Protein AF-A0A8J3L3Y6-F1 (afdb_monomer_lite)

Structure (mmCIF, N/CA/C/O backbone):
data_AF-A0A8J3L3Y6-F1
#
_entry.id   AF-A0A8J3L3Y6-F1
#
loop_
_atom_site.group_PDB
_atom_site.id
_atom_site.type_symbol
_atom_site.label_atom_id
_atom_site.label_alt_id
_atom_site.label_comp_id
_atom_site.label_asym_id
_atom_site.label_entity_id
_atom_site.label_seq_id
_atom_site.pdbx_PDB_ins_code
_atom_site.Cartn_x
_atom_site.Cartn_y
_atom_site.Cartn_z
_atom_site.occupancy
_atom_site.B_iso_or_equiv
_atom_site.auth_seq_id
_atom_site.auth_comp_id
_atom_site.auth_asym_id
_atom_site.auth_atom_id
_atom_site.pdbx_PDB_model_num
ATOM 1 N N . MET A 1 1 ? 54.267 -0.080 -55.776 1.00 45.06 1 MET A N 1
ATOM 2 C CA . MET A 1 1 ? 55.505 0.415 -55.141 1.00 45.06 1 MET A CA 1
ATOM 3 C C . MET A 1 1 ? 55.129 1.379 -54.024 1.00 45.06 1 MET A C 1
ATOM 5 O O . MET A 1 1 ? 54.850 2.533 -54.313 1.00 45.06 1 MET A O 1
ATOM 9 N N . HIS A 1 2 ? 55.057 0.892 -52.786 1.00 46.97 2 HIS A N 1
ATOM 10 C CA . HIS A 1 2 ? 55.267 1.657 -51.550 1.00 46.97 2 HIS A CA 1
ATOM 11 C C . HIS A 1 2 ? 55.583 0.630 -50.455 1.00 46.97 2 HIS A C 1
ATOM 13 O O . HIS A 1 2 ? 54.850 -0.340 -50.276 1.00 46.97 2 HIS A O 1
ATOM 19 N N . THR A 1 3 ? 56.759 0.777 -49.859 1.00 54.16 3 THR A N 1
ATOM 20 C CA . THR A 1 3 ? 57.377 -0.095 -48.853 1.00 54.16 3 THR A CA 1
ATOM 21 C C . THR A 1 3 ? 56.772 0.141 -47.460 1.00 54.16 3 THR A C 1
ATOM 23 O O . THR A 1 3 ? 56.343 1.260 -47.189 1.00 54.16 3 THR A O 1
ATOM 26 N N . PRO A 1 4 ? 56.752 -0.877 -46.579 1.00 53.53 4 PRO A N 1
ATOM 27 C CA . PRO A 1 4 ? 56.198 -0.786 -45.230 1.00 53.53 4 PRO A CA 1
ATOM 28 C C . PRO A 1 4 ? 57.203 -0.149 -44.262 1.00 53.53 4 PRO A C 1
ATOM 30 O O . PRO A 1 4 ? 58.394 -0.476 -44.294 1.00 53.53 4 PRO A O 1
ATOM 33 N N . ASP A 1 5 ? 56.723 0.736 -43.389 1.00 50.53 5 ASP A N 1
ATOM 34 C CA . ASP A 1 5 ? 57.538 1.296 -42.315 1.00 50.53 5 ASP A CA 1
ATOM 35 C C . ASP A 1 5 ? 57.840 0.247 -41.241 1.00 50.53 5 ASP A C 1
ATOM 37 O O . ASP A 1 5 ? 56.990 -0.530 -40.803 1.00 50.53 5 ASP A O 1
ATOM 41 N N . ARG A 1 6 ? 59.119 0.221 -40.866 1.00 54.06 6 ARG A N 1
ATOM 42 C CA . ARG A 1 6 ? 59.740 -0.700 -39.919 1.00 54.06 6 ARG A CA 1
ATOM 43 C C . ARG A 1 6 ? 59.404 -0.275 -38.491 1.00 54.06 6 ARG A C 1
ATOM 45 O O . ARG A 1 6 ? 59.692 0.852 -38.103 1.00 54.06 6 ARG A O 1
ATOM 52 N N . TYR A 1 7 ? 58.893 -1.206 -37.693 1.00 48.38 7 TYR A N 1
ATOM 53 C CA . TYR A 1 7 ? 58.879 -1.082 -36.236 1.00 48.38 7 TYR A CA 1
ATOM 54 C C . TYR A 1 7 ? 60.283 -1.413 -35.686 1.00 48.38 7 TYR A C 1
ATOM 56 O O . TYR A 1 7 ? 60.853 -2.426 -36.105 1.00 48.38 7 TYR A O 1
ATOM 64 N N . PRO A 1 8 ? 60.874 -0.610 -34.784 1.00 65.44 8 PRO A N 1
ATOM 65 C CA . PRO A 1 8 ? 62.099 -0.991 -34.078 1.00 65.44 8 PRO A CA 1
ATOM 66 C C . PRO A 1 8 ? 61.801 -1.914 -32.870 1.00 65.44 8 PRO A C 1
ATOM 68 O O . PRO A 1 8 ? 60.732 -1.791 -32.271 1.00 65.44 8 PRO A O 1
ATOM 71 N N . PRO A 1 9 ? 62.714 -2.831 -32.487 1.00 58.69 9 PRO A N 1
ATOM 72 C CA . PRO A 1 9 ? 62.524 -3.745 -31.352 1.00 58.69 9 PRO A CA 1
ATOM 73 C C . PRO A 1 9 ? 63.068 -3.202 -30.008 1.00 58.69 9 PRO A C 1
ATOM 75 O O . PRO A 1 9 ? 64.109 -2.556 -30.020 1.00 58.69 9 PRO A O 1
ATOM 78 N N . GLU A 1 10 ? 62.361 -3.543 -28.907 1.00 49.53 10 GLU A N 1
ATOM 79 C CA . GLU A 1 10 ? 62.742 -3.764 -27.473 1.00 49.53 10 GLU A CA 1
ATOM 80 C C . GLU A 1 10 ? 63.723 -2.809 -26.727 1.00 49.53 10 GLU A C 1
ATOM 82 O O . GLU A 1 10 ? 64.626 -2.267 -27.354 1.00 49.53 10 GLU A O 1
ATOM 87 N N . PRO A 1 11 ? 63.628 -2.606 -25.378 1.00 50.00 11 PRO A N 1
ATOM 88 C CA . PRO A 1 11 ? 63.642 -3.688 -24.372 1.00 50.00 11 PRO A CA 1
ATOM 89 C C . PRO A 1 11 ? 62.790 -3.503 -23.088 1.00 50.00 11 PRO A C 1
ATOM 91 O O . PRO A 1 11 ? 62.391 -2.410 -22.688 1.00 50.00 11 PRO A O 1
ATOM 94 N N . LEU A 1 12 ? 62.573 -4.637 -22.413 1.00 55.69 12 LEU A N 1
ATOM 95 C CA . LEU A 1 12 ? 62.054 -4.808 -21.049 1.00 55.69 12 LEU A CA 1
ATOM 96 C C . LEU A 1 12 ? 62.817 -3.982 -19.993 1.00 55.69 12 LEU A C 1
ATOM 98 O O . LEU A 1 12 ? 64.031 -4.122 -19.875 1.00 55.69 12 LEU A O 1
ATOM 102 N N . ALA A 1 13 ? 62.095 -3.246 -19.138 1.00 46.56 13 ALA A N 1
ATOM 103 C CA . ALA A 1 13 ? 62.529 -2.932 -17.770 1.00 46.56 13 ALA A CA 1
ATOM 104 C C . ALA A 1 13 ? 61.347 -2.445 -16.909 1.00 46.56 13 ALA A C 1
ATOM 106 O O . ALA A 1 13 ? 60.985 -1.271 -16.918 1.00 46.56 13 ALA A O 1
ATOM 107 N N . GLN A 1 14 ? 60.763 -3.352 -16.125 1.00 54.81 14 GLN A N 1
ATOM 108 C CA . GLN A 1 14 ? 60.140 -2.975 -14.855 1.00 54.81 14 GLN A CA 1
ATOM 109 C C . GLN A 1 14 ? 61.255 -2.739 -13.833 1.00 54.81 14 GLN A C 1
ATOM 111 O O . GLN A 1 14 ? 62.158 -3.568 -13.709 1.00 54.81 14 GLN A O 1
ATOM 116 N N . PRO A 1 15 ? 61.158 -1.658 -13.056 1.00 49.16 15 PRO A N 1
ATOM 117 C CA . PRO A 1 15 ? 61.371 -1.798 -11.622 1.00 49.16 15 PRO A CA 1
ATOM 118 C C . PRO A 1 15 ? 60.078 -1.483 -10.873 1.00 49.16 15 PRO A C 1
ATOM 120 O O . PRO A 1 15 ? 59.523 -0.389 -10.963 1.00 49.16 15 PRO A O 1
ATOM 123 N N . THR A 1 16 ? 59.610 -2.467 -10.112 1.00 56.88 16 THR A N 1
ATOM 124 C CA . THR A 1 16 ? 58.698 -2.281 -8.986 1.00 56.88 16 THR A CA 1
ATOM 125 C C . THR A 1 16 ? 59.362 -1.347 -7.973 1.00 56.88 16 THR A C 1
ATOM 127 O O . THR A 1 16 ? 60.093 -1.796 -7.097 1.00 56.88 16 THR A O 1
ATOM 130 N N . GLU A 1 17 ? 59.117 -0.045 -8.087 1.00 54.47 17 GLU A N 1
ATOM 131 C CA . GLU A 1 17 ? 59.336 0.895 -6.989 1.00 54.47 17 GLU A CA 1
ATOM 132 C C . GLU A 1 17 ? 58.038 0.968 -6.184 1.00 54.47 17 GLU A C 1
ATOM 134 O O . GLU A 1 17 ? 57.027 1.534 -6.605 1.00 54.47 17 GLU A O 1
ATOM 139 N N . LEU A 1 18 ? 58.066 0.301 -5.030 1.00 56.19 18 LEU A N 1
ATOM 140 C CA . LEU A 1 18 ? 57.063 0.419 -3.986 1.00 56.19 18 LEU A CA 1
ATOM 141 C C . LEU A 1 18 ? 56.928 1.897 -3.608 1.00 56.19 18 LEU A C 1
ATOM 143 O O . LEU A 1 18 ? 57.816 2.450 -2.967 1.00 56.19 18 LEU A O 1
ATOM 147 N N . LEU A 1 19 ? 55.805 2.531 -3.938 1.00 57.97 19 LEU A N 1
ATOM 148 C CA . LEU A 1 19 ? 55.425 3.778 -3.283 1.00 57.97 19 LEU A CA 1
ATOM 149 C C . LEU A 1 19 ? 55.080 3.449 -1.821 1.00 57.97 19 LEU A C 1
ATOM 151 O O . LEU A 1 19 ? 54.093 2.740 -1.591 1.00 57.97 19 LEU A O 1
ATOM 155 N N . PRO A 1 20 ? 55.814 3.948 -0.808 1.00 52.88 20 PRO A N 1
ATOM 156 C CA . PRO A 1 20 ? 55.281 3.934 0.536 1.00 52.88 20 PRO A CA 1
ATOM 157 C C . PRO A 1 20 ? 54.176 4.990 0.562 1.00 52.88 20 PRO A C 1
ATOM 159 O O . PRO A 1 20 ? 54.442 6.190 0.476 1.00 52.88 20 PRO A O 1
ATOM 162 N N . ILE A 1 21 ? 52.917 4.560 0.676 1.00 57.34 21 ILE A N 1
ATOM 163 C CA . ILE A 1 21 ? 51.852 5.458 1.120 1.00 57.34 21 ILE A CA 1
ATOM 164 C C . ILE A 1 21 ? 52.192 5.814 2.568 1.00 57.34 21 ILE A C 1
ATOM 166 O O . ILE A 1 21 ? 51.795 5.125 3.505 1.00 57.34 21 ILE A O 1
ATOM 170 N N . VAL A 1 22 ? 52.974 6.877 2.760 1.00 56.06 22 VAL A N 1
ATOM 171 C CA . VAL A 1 22 ? 53.116 7.520 4.063 1.00 56.06 22 VAL A CA 1
ATOM 172 C C . VAL A 1 22 ? 51.767 8.168 4.345 1.00 56.06 22 VAL A C 1
ATOM 174 O O . VAL A 1 22 ? 51.481 9.287 3.925 1.00 56.06 22 VAL A O 1
ATOM 177 N N . GLN A 1 23 ? 50.893 7.407 5.000 1.00 58.03 23 GLN A N 1
ATOM 178 C CA . GLN A 1 23 ? 49.655 7.921 5.559 1.00 58.03 23 GLN A CA 1
ATOM 179 C C . GLN A 1 23 ? 50.029 9.032 6.543 1.00 58.03 23 GLN A C 1
ATOM 181 O O . GLN A 1 23 ? 50.700 8.786 7.546 1.00 58.03 23 GLN A O 1
ATOM 186 N N . ALA A 1 24 ? 49.623 10.268 6.250 1.00 59.38 24 ALA A N 1
ATOM 187 C CA . ALA A 1 24 ? 49.705 11.335 7.236 1.00 59.38 24 ALA A CA 1
ATOM 188 C C . ALA A 1 24 ? 48.900 10.910 8.482 1.00 59.38 24 ALA A C 1
ATOM 190 O O . ALA A 1 24 ? 47.810 10.347 8.332 1.00 59.38 24 ALA A O 1
ATOM 191 N N . PRO A 1 25 ? 49.417 11.143 9.702 1.00 62.81 25 PRO A N 1
ATOM 192 C CA . PRO A 1 25 ? 48.796 10.644 10.920 1.00 62.81 25 PRO A CA 1
ATOM 193 C C . PRO A 1 25 ? 47.366 11.183 11.072 1.00 62.81 25 PRO A C 1
ATOM 195 O O . PRO A 1 25 ? 47.087 12.316 10.656 1.00 62.81 25 PRO A O 1
ATOM 198 N N . PRO A 1 26 ? 46.451 10.405 11.682 1.00 57.47 26 PRO A N 1
ATOM 199 C CA . PRO A 1 26 ? 45.100 10.867 11.958 1.00 57.47 26 PRO A CA 1
ATOM 200 C C . PRO A 1 26 ? 45.178 12.161 12.769 1.00 57.47 26 PRO A C 1
ATOM 202 O O . PRO A 1 26 ? 45.742 12.193 13.864 1.00 57.47 26 PRO A O 1
ATOM 205 N N . ARG A 1 27 ? 44.629 13.250 12.220 1.00 54.62 27 ARG A N 1
ATOM 206 C CA . ARG A 1 27 ? 44.524 14.506 12.963 1.00 54.62 27 ARG A CA 1
ATOM 207 C C . ARG A 1 27 ? 43.648 14.237 14.190 1.00 54.62 27 ARG A C 1
ATOM 209 O O . ARG A 1 27 ? 42.525 13.754 14.009 1.00 54.62 27 ARG A O 1
ATOM 216 N N . PRO A 1 28 ? 44.107 14.536 15.416 1.00 56.47 28 PRO A N 1
ATOM 217 C CA . PRO A 1 28 ? 43.252 14.418 16.584 1.00 56.47 28 PRO A CA 1
ATOM 218 C C . PRO A 1 2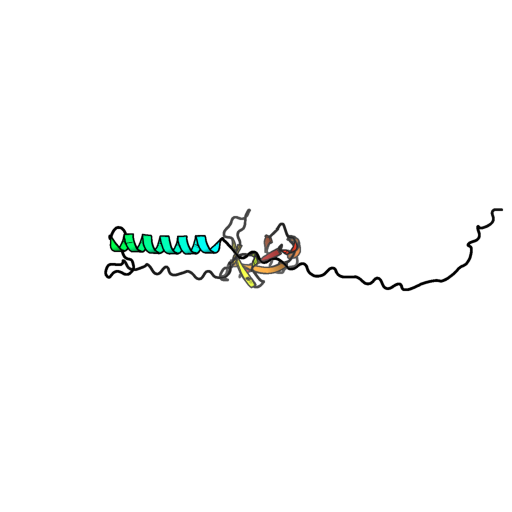8 ? 42.034 15.329 16.385 1.00 56.47 28 PRO A C 1
ATOM 220 O O . PRO A 1 28 ? 42.166 16.543 16.227 1.00 56.47 28 PRO A O 1
ATOM 223 N N . ARG A 1 29 ? 40.832 14.737 16.346 1.00 51.03 29 ARG A N 1
ATOM 224 C CA . ARG A 1 29 ? 39.574 15.489 16.407 1.00 51.03 29 ARG A CA 1
ATOM 225 C C . ARG A 1 29 ? 39.495 16.114 17.795 1.00 51.03 29 ARG A C 1
ATOM 227 O O . ARG A 1 29 ? 39.195 15.433 18.772 1.00 51.03 29 ARG A O 1
ATOM 234 N N . MET A 1 30 ? 39.794 17.406 17.866 1.00 50.41 30 MET A N 1
ATOM 235 C CA . MET A 1 30 ? 39.621 18.233 19.054 1.00 50.41 30 MET A CA 1
ATOM 236 C C . MET A 1 30 ? 38.131 18.212 19.436 1.00 50.41 30 MET A C 1
ATOM 238 O O . MET A 1 30 ? 37.294 18.838 18.787 1.00 50.41 30 MET A O 1
ATOM 242 N N . GLY A 1 31 ? 37.786 17.409 20.441 1.00 54.34 31 GLY A N 1
ATOM 243 C CA . GLY A 1 31 ? 36.436 17.300 20.976 1.00 54.34 31 GLY A CA 1
ATOM 244 C C . GLY A 1 31 ? 36.025 18.595 21.668 1.00 54.34 31 GLY A C 1
ATOM 245 O O . GLY A 1 31 ? 36.453 18.869 22.784 1.00 54.34 31 GLY A O 1
ATOM 246 N N . GLY A 1 32 ? 35.169 19.379 21.017 1.00 52.97 32 GLY A N 1
ATOM 247 C CA . GLY A 1 32 ? 34.520 20.544 21.612 1.00 52.97 32 GLY A CA 1
ATOM 248 C C . GLY A 1 32 ? 33.270 20.141 22.391 1.00 52.97 32 GLY A C 1
ATOM 249 O O . GLY A 1 32 ? 32.158 20.263 21.888 1.00 52.97 32 GLY A O 1
ATOM 250 N N . ARG A 1 33 ? 33.438 19.654 23.624 1.00 55.41 33 ARG A N 1
ATOM 251 C CA . ARG A 1 33 ? 32.370 19.647 24.637 1.00 55.41 33 ARG A CA 1
ATOM 252 C C . ARG A 1 33 ? 32.488 20.930 25.477 1.00 55.41 33 ARG A C 1
ATOM 254 O O . ARG A 1 33 ? 33.379 21.017 26.312 1.00 55.41 33 ARG A O 1
ATOM 261 N N . GLY A 1 34 ? 31.561 21.877 25.285 1.00 48.34 34 GLY A N 1
ATOM 262 C CA . GLY A 1 34 ? 31.289 23.028 26.178 1.00 48.34 34 GLY A CA 1
ATOM 263 C C . GLY A 1 34 ? 31.478 24.406 25.515 1.00 48.34 34 GLY A C 1
ATOM 264 O O . GLY A 1 34 ? 32.465 24.561 24.803 1.00 48.34 34 GLY A O 1
ATOM 265 N N . PRO A 1 35 ? 30.560 25.393 25.701 1.00 51.41 35 PRO A N 1
ATOM 266 C CA . PRO A 1 35 ? 29.826 25.679 26.941 1.00 51.41 35 PRO A CA 1
ATOM 267 C C . PRO A 1 35 ? 28.291 25.814 26.773 1.00 51.41 35 PRO A C 1
ATOM 269 O O . PRO A 1 35 ? 27.690 26.750 27.284 1.00 51.41 35 PRO A O 1
ATOM 272 N N . ALA A 1 36 ? 27.611 24.895 26.082 1.00 54.06 36 ALA A N 1
ATOM 273 C CA . ALA A 1 36 ? 26.138 24.934 26.008 1.00 54.06 36 ALA A CA 1
ATOM 274 C C . ALA A 1 36 ? 25.435 24.302 27.235 1.00 54.06 36 ALA A C 1
ATOM 276 O O . ALA A 1 36 ? 24.279 24.603 27.514 1.00 54.06 36 ALA A O 1
ATOM 277 N N . ILE A 1 37 ? 26.126 23.444 28.001 1.00 54.53 37 ILE A N 1
ATOM 278 C CA . ILE A 1 37 ? 25.506 22.655 29.087 1.00 54.53 37 ILE A CA 1
ATOM 279 C C . ILE A 1 37 ? 25.288 23.481 30.369 1.00 54.53 37 ILE A C 1
ATOM 281 O O . ILE A 1 37 ? 24.288 23.285 31.056 1.00 54.53 37 ILE A O 1
ATOM 285 N N . ILE A 1 38 ? 26.165 24.447 30.676 1.00 59.78 38 ILE A N 1
ATOM 286 C CA . ILE A 1 38 ? 26.044 25.273 31.896 1.00 59.78 38 ILE A CA 1
ATOM 287 C C . ILE A 1 38 ? 24.796 26.164 31.830 1.00 59.78 38 ILE A C 1
ATOM 289 O O . ILE A 1 38 ? 24.074 26.285 32.818 1.00 59.78 38 ILE A O 1
ATOM 293 N N . GLY A 1 39 ? 24.501 26.732 30.655 1.00 61.97 39 GLY A N 1
ATOM 294 C CA . GLY A 1 39 ? 23.308 27.557 30.453 1.00 61.97 39 GLY A CA 1
ATOM 295 C C . GLY A 1 39 ? 22.014 26.773 30.669 1.00 61.97 39 GLY A C 1
ATOM 296 O O . GLY A 1 39 ? 21.113 27.257 31.346 1.00 61.97 39 GLY A O 1
ATOM 297 N N . ILE A 1 40 ? 21.950 25.535 30.170 1.00 74.31 40 ILE A N 1
ATOM 298 C CA . ILE A 1 40 ? 20.771 24.675 30.326 1.00 74.31 40 ILE A CA 1
ATOM 299 C C . ILE A 1 40 ? 20.579 24.294 31.795 1.00 74.31 40 ILE A C 1
ATOM 301 O O . ILE A 1 40 ? 19.474 24.433 32.307 1.00 74.31 40 ILE A O 1
ATOM 305 N N . ALA A 1 41 ? 21.638 23.885 32.500 1.00 76.75 41 ALA A N 1
ATOM 306 C CA . ALA A 1 41 ? 21.535 23.521 33.913 1.00 76.75 41 ALA A CA 1
ATOM 307 C C . ALA A 1 41 ? 21.033 24.697 34.772 1.00 76.75 41 ALA A C 1
ATOM 309 O O . ALA A 1 41 ? 20.101 24.531 35.559 1.00 76.75 41 ALA A O 1
ATOM 310 N N . LEU A 1 42 ? 21.573 25.903 34.566 1.00 80.69 42 LEU A N 1
ATOM 311 C CA . LEU A 1 42 ? 21.127 27.106 35.276 1.00 80.69 42 LEU A CA 1
ATOM 312 C C . LEU A 1 42 ? 19.690 27.497 34.917 1.00 80.69 42 LEU A C 1
ATOM 314 O O . LEU A 1 42 ? 18.921 27.854 35.807 1.00 80.69 42 LEU A O 1
ATOM 318 N N . LEU A 1 43 ? 19.303 27.381 33.645 1.00 83.62 43 LEU A N 1
ATOM 319 C CA . LEU A 1 43 ? 17.942 27.669 33.195 1.00 83.62 43 LEU A CA 1
ATOM 320 C C . LEU A 1 43 ? 16.941 26.667 33.781 1.00 83.62 43 LEU A C 1
ATOM 322 O O . LEU A 1 43 ? 15.899 27.072 34.289 1.00 83.62 43 LEU A O 1
ATOM 326 N N . THR A 1 44 ? 17.284 25.376 33.801 1.00 86.81 44 THR A N 1
ATOM 327 C CA . THR A 1 44 ? 16.450 24.347 34.437 1.00 86.81 44 THR A CA 1
ATOM 328 C C . THR A 1 44 ? 16.332 24.564 35.942 1.00 86.81 44 THR A C 1
ATOM 330 O O . THR A 1 44 ? 15.223 24.544 36.465 1.00 86.81 44 THR A O 1
ATOM 333 N N . ALA A 1 45 ? 17.434 24.856 36.642 1.00 88.19 45 ALA A N 1
ATOM 334 C CA . ALA A 1 45 ? 17.408 25.124 38.077 1.00 88.19 45 ALA A CA 1
ATOM 335 C C . ALA A 1 45 ? 16.587 26.382 38.400 1.00 88.19 45 ALA A C 1
ATOM 337 O O . ALA A 1 45 ? 15.767 26.366 39.315 1.00 88.19 45 ALA A O 1
ATOM 338 N N . SER A 1 46 ? 16.750 27.451 37.616 1.00 88.88 46 SER A N 1
ATOM 339 C CA . SER A 1 46 ? 15.984 28.689 37.770 1.00 88.88 46 SER A CA 1
ATOM 340 C C . SER A 1 46 ? 14.488 28.471 37.537 1.00 88.88 46 SER A C 1
ATOM 342 O O . SER A 1 46 ? 13.685 28.928 38.348 1.00 88.88 46 SER A O 1
ATOM 344 N N . LEU A 1 47 ? 14.108 27.719 36.498 1.00 92.81 47 LEU A N 1
ATOM 345 C CA . LEU A 1 47 ? 12.710 27.387 36.222 1.00 92.81 47 LEU A CA 1
ATOM 346 C C . LEU A 1 47 ? 12.093 26.569 37.364 1.00 92.81 47 LEU A C 1
ATOM 348 O O . LEU A 1 47 ? 10.994 26.881 37.814 1.00 92.81 47 LEU A O 1
ATOM 352 N N . VAL A 1 48 ? 12.811 25.565 37.876 1.00 90.25 48 VAL A N 1
ATOM 353 C CA . VAL A 1 48 ? 12.342 24.731 38.995 1.00 90.25 48 VAL A CA 1
ATOM 354 C C . VAL A 1 48 ? 12.146 25.567 40.263 1.00 90.25 48 VAL A C 1
ATOM 356 O O . VAL A 1 48 ? 11.108 25.454 40.914 1.00 90.25 48 VAL A O 1
ATOM 359 N N . ILE A 1 49 ? 13.099 26.444 40.594 1.00 90.50 49 ILE A N 1
ATOM 360 C CA . ILE A 1 49 ? 12.995 27.341 41.756 1.00 90.50 49 ILE A CA 1
ATOM 361 C C . ILE A 1 49 ? 11.820 28.308 41.587 1.00 90.50 49 ILE A C 1
ATOM 363 O O . ILE A 1 49 ? 11.030 28.478 42.513 1.00 90.50 49 ILE A O 1
ATOM 367 N N . PHE A 1 50 ? 11.672 28.914 40.408 1.00 89.19 50 PHE A N 1
ATOM 368 C CA . PHE A 1 50 ? 10.593 29.855 40.121 1.00 89.19 50 PHE A CA 1
ATOM 369 C C . PHE A 1 50 ? 9.218 29.198 40.273 1.00 89.19 50 PHE A C 1
ATOM 371 O O . PHE A 1 50 ? 8.361 29.722 40.983 1.00 89.19 50 PHE A O 1
ATOM 378 N N . VAL A 1 51 ? 9.030 28.007 39.699 1.00 88.12 51 VAL A N 1
ATOM 379 C CA . VAL A 1 51 ? 7.792 27.230 39.855 1.00 88.12 51 VAL A CA 1
ATOM 380 C C . VAL A 1 51 ? 7.551 26.873 41.325 1.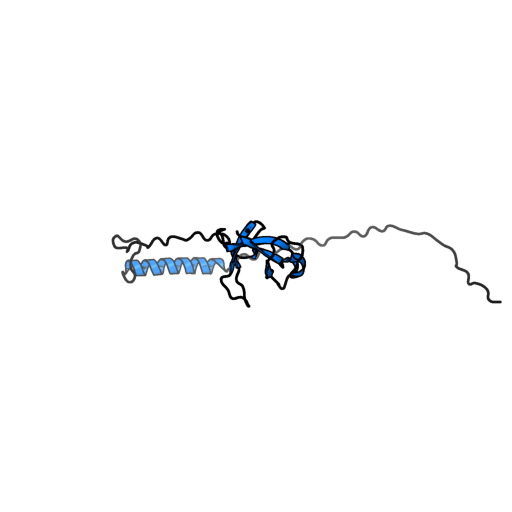00 88.12 51 VAL A C 1
ATOM 382 O O . VAL A 1 51 ? 6.436 27.041 41.815 1.00 88.12 51 VAL A O 1
ATOM 385 N N . GLY A 1 52 ? 8.588 26.460 42.061 1.00 87.06 52 GLY A N 1
ATOM 386 C CA . GLY A 1 52 ? 8.487 26.179 43.496 1.00 87.06 52 GLY A CA 1
ATOM 387 C C . GLY A 1 52 ? 8.016 27.385 44.316 1.00 87.06 52 GLY A C 1
ATOM 388 O O . GLY A 1 52 ? 7.145 27.243 45.174 1.00 87.06 52 GLY A O 1
ATOM 389 N N . VAL A 1 53 ? 8.524 28.585 44.017 1.00 90.06 53 VAL A N 1
ATOM 390 C CA . VAL A 1 53 ? 8.101 29.837 44.668 1.00 90.06 53 VAL A CA 1
ATOM 391 C C . VAL A 1 53 ? 6.650 30.184 44.326 1.00 90.06 53 VAL A C 1
ATOM 393 O O . VAL A 1 53 ? 5.894 30.547 45.224 1.00 90.06 53 VAL A O 1
ATOM 396 N N . LEU A 1 54 ? 6.224 30.024 43.068 1.00 87.88 54 LEU A N 1
ATOM 397 C CA . LEU A 1 54 ? 4.829 30.255 42.672 1.00 87.88 54 LEU A CA 1
ATOM 398 C C . LEU A 1 54 ? 3.855 29.311 43.394 1.00 87.88 54 LEU A C 1
ATOM 400 O O . LEU A 1 54 ? 2.777 29.744 43.808 1.00 87.88 54 LEU A O 1
ATOM 404 N N . VAL A 1 55 ? 4.242 28.045 43.584 1.00 85.06 55 VAL A N 1
ATOM 405 C CA . VAL A 1 55 ? 3.459 27.063 44.351 1.00 85.06 55 VAL A CA 1
ATOM 406 C C . VAL A 1 55 ? 3.432 27.422 45.842 1.00 85.06 55 VAL A C 1
ATOM 408 O O . VAL A 1 55 ? 2.368 27.385 46.463 1.00 85.06 55 VAL A O 1
ATOM 411 N N . ALA A 1 56 ? 4.570 27.823 46.423 1.00 83.06 56 ALA A N 1
ATOM 412 C CA . ALA A 1 56 ? 4.661 28.230 47.828 1.00 83.06 56 ALA A CA 1
ATOM 413 C C . ALA A 1 56 ? 3.828 29.490 48.130 1.00 83.06 56 ALA A C 1
ATOM 415 O O . ALA A 1 56 ? 3.158 29.554 49.159 1.00 83.06 56 ALA A O 1
ATOM 416 N N . LEU A 1 57 ? 3.811 30.454 47.203 1.00 86.06 57 LEU A N 1
ATOM 417 C CA . LEU A 1 57 ? 3.009 31.680 47.279 1.00 86.06 57 LEU A CA 1
ATOM 418 C C . LEU A 1 57 ? 1.538 31.484 46.873 1.00 86.06 57 LEU A C 1
ATOM 420 O O . LEU A 1 57 ? 0.788 32.457 46.861 1.00 86.06 57 LEU A O 1
ATOM 424 N N . LYS A 1 58 ? 1.108 30.255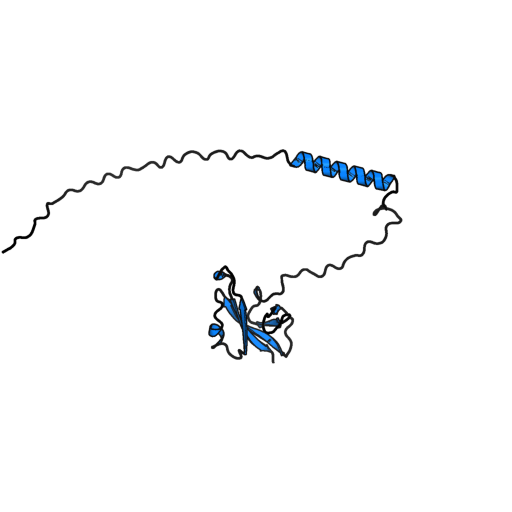 46.545 1.00 82.00 58 LYS A N 1
ATOM 425 C CA . LYS A 1 58 ? -0.267 29.928 46.117 1.00 82.00 58 LYS A CA 1
ATOM 426 C C . LYS A 1 58 ? -0.732 30.693 44.866 1.00 82.00 58 LYS A C 1
ATOM 428 O O . LYS A 1 58 ? -1.928 30.871 44.664 1.00 82.00 58 LYS A O 1
ATOM 433 N N . ILE A 1 59 ? 0.203 31.115 44.014 1.00 82.06 59 ILE A N 1
ATOM 434 C CA . ILE A 1 59 ? -0.093 31.789 42.738 1.00 82.06 59 ILE A CA 1
ATOM 435 C C . ILE A 1 59 ? -0.544 30.762 41.684 1.00 82.06 59 ILE A C 1
ATOM 437 O O . ILE A 1 59 ? -1.361 31.074 40.822 1.00 82.06 59 ILE A O 1
ATOM 441 N N . VAL A 1 60 ? -0.041 29.524 41.770 1.00 78.69 60 VAL A N 1
ATOM 442 C CA . VAL A 1 60 ? -0.393 28.398 40.888 1.00 78.69 60 VAL A CA 1
ATOM 443 C C . VAL A 1 60 ? -0.812 27.197 41.752 1.00 78.69 60 VAL A C 1
ATOM 445 O O . VAL A 1 60 ? -0.233 26.998 42.826 1.00 78.69 60 VAL A O 1
ATOM 448 N N . PRO A 1 61 ? -1.815 26.398 41.334 1.00 74.12 61 PRO A N 1
ATOM 449 C CA . PRO A 1 61 ? -2.228 25.193 42.052 1.00 74.12 61 PRO A CA 1
ATOM 450 C C . PRO A 1 61 ? -1.070 24.206 42.246 1.00 74.12 61 PRO A C 1
ATOM 452 O O . PRO A 1 61 ? -0.243 24.017 41.357 1.00 74.12 61 PRO A O 1
ATOM 455 N N . ASN A 1 62 ? -1.030 23.557 43.413 1.00 74.81 62 ASN A N 1
ATOM 456 C CA . ASN A 1 62 ? -0.074 22.491 43.698 1.00 74.81 62 ASN A CA 1
ATOM 457 C C . ASN A 1 62 ? -0.614 21.159 43.140 1.00 74.81 62 ASN A C 1
ATOM 459 O O . ASN A 1 62 ? -1.546 20.615 43.736 1.00 74.81 62 ASN A O 1
ATOM 463 N N . PRO A 1 63 ? -0.041 20.595 42.061 1.00 65.94 63 PRO A N 1
ATOM 464 C CA . PRO A 1 63 ? -0.525 19.342 41.473 1.00 65.94 63 PRO A CA 1
ATOM 465 C C . PRO A 1 63 ? -0.262 18.112 42.358 1.00 65.94 63 PRO A C 1
ATOM 467 O O . PRO A 1 63 ? -0.772 17.036 42.074 1.00 65.94 63 PRO A O 1
ATOM 470 N N . LEU A 1 64 ? 0.533 18.261 43.424 1.00 72.00 64 LEU A N 1
ATOM 471 C CA . LEU A 1 64 ? 0.832 17.219 44.414 1.00 72.00 64 LEU A CA 1
ATOM 472 C C . LEU A 1 64 ? 0.132 17.479 45.758 1.00 72.00 64 LEU A C 1
ATOM 474 O O . LEU A 1 64 ? 0.442 16.842 46.764 1.00 72.00 64 LEU A O 1
ATOM 478 N N . GLY A 1 65 ? -0.747 18.482 45.807 1.00 68.56 65 GLY A N 1
ATOM 479 C CA . GLY A 1 65 ? -1.491 18.835 47.006 1.00 68.56 65 GLY A CA 1
ATOM 480 C C . GLY A 1 65 ? -2.675 17.894 47.248 1.00 68.56 65 GLY A C 1
ATOM 481 O O . GLY A 1 65 ? -3.140 17.246 46.313 1.00 68.56 65 GLY A O 1
ATOM 482 N N . PRO A 1 66 ? -3.218 17.870 48.476 1.00 70.44 66 PRO A N 1
ATOM 483 C CA . PRO A 1 66 ? -4.437 17.120 48.795 1.00 70.44 66 PRO A CA 1
ATOM 484 C C . PRO A 1 66 ? -5.644 17.497 47.918 1.00 70.44 66 PRO A C 1
ATOM 486 O O . PRO A 1 66 ? -6.545 16.687 47.743 1.00 70.44 66 PRO A O 1
ATOM 489 N N . ASP A 1 67 ? -5.632 18.706 47.347 1.00 69.69 67 ASP A N 1
ATOM 490 C CA . ASP A 1 67 ? -6.703 19.275 46.521 1.00 69.69 67 ASP A CA 1
ATOM 491 C C . ASP A 1 67 ? -6.410 19.208 45.008 1.00 69.69 67 ASP A C 1
ATOM 493 O O . ASP A 1 67 ? -7.023 19.930 44.218 1.00 69.69 67 ASP A O 1
ATOM 497 N N . ALA A 1 68 ? -5.431 18.402 44.580 1.00 70.38 68 ALA A N 1
ATOM 498 C CA . ALA A 1 68 ? -5.103 18.273 43.165 1.00 70.38 68 ALA A CA 1
ATOM 499 C C . ALA A 1 68 ? -6.266 17.609 42.395 1.00 70.38 68 ALA A C 1
ATOM 501 O O . ALA A 1 68 ? -6.719 16.529 42.788 1.00 70.38 68 ALA A O 1
ATOM 502 N N . PRO A 1 69 ? -6.760 18.213 41.294 1.00 73.62 69 PRO A N 1
ATOM 503 C CA . PRO A 1 69 ? -7.773 17.577 40.463 1.00 73.62 69 PRO A CA 1
ATOM 504 C C . PRO A 1 69 ? -7.221 16.268 39.874 1.00 73.62 69 PRO A C 1
ATOM 506 O O . PRO A 1 69 ? -6.031 16.199 39.551 1.00 73.62 69 PRO A O 1
ATOM 509 N N . PRO A 1 70 ? -8.058 15.226 39.721 1.00 68.00 70 PRO A N 1
ATOM 510 C CA . PRO A 1 70 ? -7.617 13.957 39.161 1.00 68.00 70 PRO A CA 1
ATOM 511 C C . PRO A 1 70 ? -7.044 14.187 37.761 1.00 68.00 70 PRO A C 1
ATOM 513 O O . PRO A 1 70 ? -7.696 14.784 36.903 1.00 68.00 70 PRO A O 1
ATOM 516 N N . ILE A 1 71 ? -5.814 13.720 37.535 1.00 70.69 71 ILE A N 1
ATOM 517 C CA . ILE A 1 71 ? -5.190 13.768 36.213 1.00 70.69 71 ILE A CA 1
ATOM 518 C C . ILE A 1 71 ? -5.997 12.823 35.315 1.00 70.69 71 ILE A C 1
ATOM 520 O O . ILE A 1 71 ? -6.080 11.632 35.633 1.00 70.69 71 ILE A O 1
ATOM 524 N N . PRO A 1 72 ? -6.607 13.307 34.219 1.00 65.25 72 PRO A N 1
ATOM 525 C CA . PRO A 1 72 ? -7.261 12.420 33.276 1.00 65.25 72 PRO A CA 1
ATOM 526 C C . PRO A 1 72 ? -6.202 11.472 32.716 1.00 65.25 72 PRO A C 1
ATOM 528 O O . PRO A 1 72 ? -5.230 11.898 32.091 1.00 65.25 72 PRO A O 1
ATOM 531 N N . VAL A 1 73 ? -6.376 10.177 32.968 1.00 62.56 73 VAL A N 1
ATOM 532 C CA . VAL A 1 73 ? -5.597 9.141 32.297 1.00 62.56 73 VAL A CA 1
ATOM 533 C C . VAL A 1 73 ? -6.050 9.172 30.845 1.00 62.56 73 VAL A C 1
ATOM 535 O O . VAL A 1 73 ? -7.100 8.636 30.501 1.00 62.56 73 VAL A O 1
ATOM 538 N N . ALA A 1 74 ? -5.300 9.870 29.996 1.00 61.56 74 ALA A N 1
ATOM 539 C CA . ALA A 1 74 ? -5.461 9.735 28.563 1.00 61.56 74 ALA A CA 1
ATOM 540 C C . ALA A 1 74 ? -5.143 8.276 28.229 1.00 61.56 74 ALA A C 1
ATOM 542 O O . ALA A 1 74 ? -3.996 7.841 28.347 1.00 61.56 74 ALA A O 1
ATOM 543 N N . THR A 1 75 ? -6.165 7.503 27.868 1.00 55.00 75 THR A N 1
ATOM 544 C CA . THR A 1 75 ? -5.977 6.198 27.249 1.00 55.00 75 THR A CA 1
ATOM 545 C C . THR A 1 75 ? -5.188 6.454 25.974 1.00 55.00 75 THR A C 1
ATOM 547 O O . THR A 1 75 ? -5.735 6.944 24.988 1.00 55.00 75 THR A O 1
ATOM 550 N N . ALA A 1 76 ? -3.878 6.218 26.009 1.00 58.38 76 ALA A N 1
ATOM 551 C CA . ALA A 1 76 ? -3.076 6.237 24.805 1.00 58.38 76 ALA A CA 1
ATOM 552 C C . ALA A 1 76 ? -3.619 5.113 23.920 1.00 58.38 76 ALA A C 1
ATOM 554 O O . ALA A 1 76 ? -3.408 3.934 24.210 1.00 58.38 76 ALA A O 1
ATOM 555 N N . THR A 1 77 ? -4.360 5.469 22.868 1.00 56.28 77 THR A N 1
ATOM 556 C CA . THR A 1 77 ? -4.553 4.568 21.734 1.00 56.28 77 THR A CA 1
ATOM 557 C C . THR A 1 77 ? -3.160 4.074 21.363 1.00 56.28 77 THR A C 1
ATOM 559 O O . THR A 1 77 ? -2.265 4.916 21.227 1.00 56.28 77 THR A O 1
ATOM 562 N N . PRO A 1 78 ? -2.917 2.757 21.266 1.00 50.94 78 PRO A N 1
ATOM 563 C CA . PRO A 1 78 ? -1.607 2.286 20.866 1.00 50.94 78 PRO A CA 1
ATOM 564 C C . PRO A 1 78 ? -1.270 2.953 19.532 1.00 50.94 78 PRO A C 1
ATOM 566 O O . PRO A 1 78 ? -1.980 2.754 18.545 1.00 50.94 78 PRO A O 1
ATOM 569 N N . SER A 1 79 ? -0.211 3.769 19.515 1.00 52.09 79 SER A N 1
ATOM 570 C CA . SER A 1 79 ? 0.467 4.167 18.283 1.00 52.09 79 SER A CA 1
ATOM 571 C C . SER A 1 79 ? 1.081 2.900 17.706 1.00 52.09 79 SER A C 1
ATOM 573 O O . SER A 1 79 ? 2.261 2.613 17.896 1.00 52.09 79 SER A O 1
ATOM 575 N N . GLY A 1 80 ? 0.235 2.077 17.090 1.00 57.72 80 GLY A N 1
ATOM 576 C CA . GLY A 1 80 ? 0.674 0.973 16.264 1.00 57.72 80 GLY A CA 1
ATOM 577 C C . GLY A 1 80 ? 1.519 1.509 15.107 1.00 57.72 80 GLY A C 1
ATOM 578 O O . GLY A 1 80 ? 1.462 2.706 14.798 1.00 57.72 80 GLY A O 1
ATOM 579 N N . PRO A 1 81 ? 2.317 0.645 14.465 1.00 57.97 81 PRO A N 1
ATOM 580 C CA . PRO A 1 81 ? 3.039 1.023 13.262 1.00 57.97 81 PRO A CA 1
ATOM 581 C C . PRO A 1 81 ? 2.079 1.642 12.229 1.00 57.97 81 PRO A C 1
ATOM 583 O O . PRO A 1 81 ? 0.890 1.301 12.213 1.00 57.97 81 PRO A O 1
ATOM 586 N N . PRO A 1 82 ? 2.567 2.570 11.389 1.00 64.12 82 PRO A N 1
ATOM 587 C CA . PRO A 1 82 ? 1.718 3.293 10.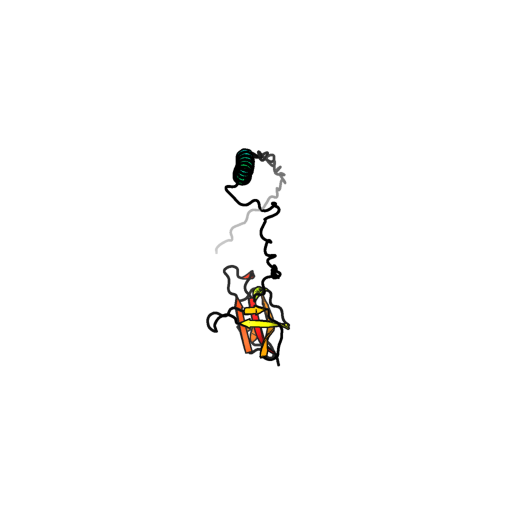455 1.00 64.12 82 PRO A CA 1
ATOM 588 C C . PRO A 1 82 ? 0.935 2.317 9.570 1.00 64.12 82 PRO A C 1
ATOM 590 O O . PRO A 1 82 ? 1.516 1.550 8.810 1.00 64.12 82 PRO A O 1
ATOM 593 N N . ARG A 1 83 ? -0.397 2.353 9.653 1.00 84.69 83 ARG A N 1
ATOM 594 C CA . ARG A 1 83 ? -1.305 1.482 8.890 1.00 84.69 83 ARG A CA 1
ATOM 595 C C . ARG A 1 83 ? -1.500 1.993 7.465 1.00 84.69 83 ARG A C 1
ATOM 597 O O . ARG A 1 83 ? -2.616 2.275 7.066 1.00 84.69 83 ARG A O 1
ATOM 604 N N . THR A 1 84 ? -0.415 2.174 6.722 1.00 91.19 84 THR A N 1
ATOM 605 C CA . THR A 1 84 ? -0.430 2.789 5.379 1.00 91.19 84 THR A CA 1
ATOM 606 C C . THR A 1 84 ? -0.058 1.781 4.294 1.00 91.19 84 THR A C 1
ATOM 608 O O . THR A 1 84 ? 0.613 0.792 4.585 1.00 91.19 84 THR A O 1
ATOM 611 N N . ALA A 1 85 ? -0.435 2.065 3.043 1.00 92.56 85 ALA A N 1
ATOM 612 C CA . ALA A 1 85 ? -0.172 1.237 1.855 1.00 92.56 85 ALA A CA 1
ATOM 613 C C . ALA A 1 85 ? 1.275 0.729 1.732 1.00 92.56 85 ALA A C 1
ATOM 615 O O . ALA A 1 85 ? 1.524 -0.402 1.335 1.00 92.56 85 ALA A O 1
ATOM 616 N N . ARG A 1 86 ? 2.241 1.558 2.137 1.00 93.69 86 ARG A N 1
ATOM 617 C CA . ARG A 1 86 ? 3.680 1.252 2.106 1.00 93.69 86 ARG A CA 1
ATOM 618 C C . ARG A 1 86 ? 4.079 0.032 2.938 1.00 93.69 86 ARG A C 1
ATOM 620 O O . ARG A 1 86 ? 5.118 -0.558 2.657 1.00 93.69 86 ARG A O 1
ATOM 627 N N . PH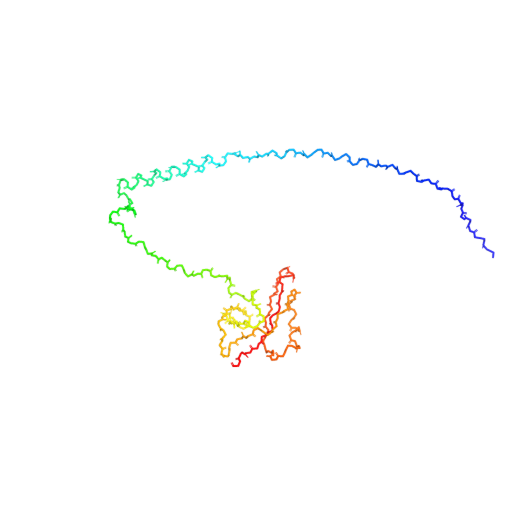E A 1 87 ? 3.255 -0.394 3.894 1.00 93.94 87 PHE A N 1
ATOM 628 C CA . PHE A 1 87 ? 3.476 -1.619 4.669 1.00 93.94 87 PHE A CA 1
ATOM 629 C C . PHE A 1 87 ? 2.606 -2.794 4.222 1.00 93.94 87 PHE A C 1
ATOM 631 O O . PHE A 1 87 ? 2.747 -3.871 4.790 1.00 93.94 87 PHE A O 1
ATOM 638 N N . ALA A 1 88 ? 1.729 -2.604 3.235 1.00 95.62 88 ALA A N 1
ATOM 639 C CA . ALA A 1 88 ? 0.835 -3.655 2.783 1.00 95.62 88 ALA A CA 1
ATOM 640 C C . ALA A 1 88 ? 1.607 -4.781 2.089 1.00 95.62 88 ALA A C 1
ATOM 642 O O . ALA A 1 88 ? 2.534 -4.536 1.304 1.00 95.62 88 ALA A O 1
ATOM 643 N N . GLN A 1 89 ? 1.204 -6.009 2.391 1.00 97.00 89 GLN A N 1
ATOM 644 C CA . GLN A 1 89 ? 1.718 -7.251 1.834 1.00 97.00 89 GLN A CA 1
ATOM 645 C C . GLN A 1 89 ? 0.591 -8.023 1.136 1.00 97.00 89 GLN A C 1
ATOM 647 O O . GLN A 1 89 ? -0.584 -7.774 1.404 1.00 97.00 89 GLN A O 1
ATOM 652 N N . PRO A 1 90 ? 0.917 -8.975 0.244 1.00 97.62 90 PRO A N 1
ATOM 653 C CA . PRO A 1 90 ? -0.087 -9.874 -0.311 1.00 97.62 90 PRO A CA 1
ATOM 654 C C . PRO A 1 90 ? -0.897 -10.578 0.792 1.00 97.62 90 PRO A C 1
ATOM 656 O O . PRO A 1 90 ? -0.321 -11.152 1.715 1.00 97.62 90 PRO A O 1
ATOM 659 N N . GLY A 1 91 ? -2.224 -10.535 0.682 1.00 97.12 91 GLY A N 1
ATOM 660 C CA . GLY A 1 91 ? -3.193 -11.039 1.659 1.00 97.12 91 GLY A CA 1
ATOM 661 C C . GLY A 1 91 ? -3.702 -9.995 2.660 1.00 97.12 91 GLY A C 1
ATOM 662 O O . GLY A 1 91 ? -4.696 -10.254 3.340 1.00 97.12 91 GLY A O 1
ATOM 663 N N . ASP A 1 92 ? -3.073 -8.821 2.748 1.00 97.50 92 ASP A N 1
ATOM 664 C CA . ASP A 1 92 ? -3.589 -7.726 3.568 1.00 97.50 92 ASP A CA 1
ATOM 665 C C . ASP A 1 92 ? -4.797 -7.063 2.908 1.00 97.50 92 ASP A C 1
ATOM 667 O O . ASP A 1 92 ? -4.890 -6.972 1.681 1.00 97.50 92 ASP A O 1
ATOM 671 N N . CYS A 1 93 ? -5.691 -6.520 3.734 1.00 96.44 93 CYS A N 1
ATOM 672 C CA . CYS A 1 93 ? -6.797 -5.708 3.254 1.00 96.44 93 CYS A CA 1
ATOM 673 C C . CYS A 1 93 ? -6.549 -4.227 3.498 1.00 96.44 93 CYS A C 1
ATOM 675 O O . CYS A 1 93 ? -6.030 -3.811 4.538 1.00 96.44 93 CYS A O 1
ATOM 677 N N . VAL A 1 94 ? -6.960 -3.421 2.529 1.00 95.69 94 VAL A N 1
ATOM 678 C CA . VAL A 1 94 ? -6.822 -1.972 2.549 1.00 95.69 94 VAL A CA 1
ATOM 679 C C . VAL A 1 94 ? -8.162 -1.294 2.287 1.00 95.69 94 VAL A C 1
ATOM 681 O O . VAL A 1 94 ? -9.040 -1.827 1.612 1.00 95.69 94 VAL A O 1
ATOM 684 N N . ALA A 1 95 ? -8.323 -0.102 2.847 1.00 93.50 95 ALA A N 1
ATOM 685 C CA . ALA A 1 95 ? -9.449 0.780 2.584 1.00 93.50 95 ALA A CA 1
ATOM 686 C C . ALA A 1 95 ? -8.929 2.101 2.020 1.00 93.50 95 ALA A C 1
ATOM 688 O O . ALA A 1 95 ? -7.945 2.638 2.530 1.00 93.50 95 ALA A O 1
ATOM 689 N N . ASN A 1 96 ? -9.598 2.628 0.994 1.00 92.81 96 ASN A N 1
ATOM 690 C CA . ASN A 1 96 ? -9.339 3.978 0.513 1.00 92.81 96 ASN A CA 1
ATOM 691 C C . ASN A 1 96 ? -10.063 4.990 1.409 1.00 92.81 96 ASN A C 1
ATOM 693 O O . ASN A 1 96 ? -11.290 4.997 1.455 1.00 92.81 96 ASN A O 1
ATOM 697 N N . GLN A 1 97 ? -9.298 5.819 2.114 1.00 92.06 97 GLN A N 1
ATOM 698 C CA . GLN A 1 97 ? -9.795 6.942 2.917 1.00 92.06 97 GLN A CA 1
ATOM 699 C C . GLN A 1 97 ? -9.721 8.281 2.169 1.00 92.06 97 GLN A C 1
ATOM 701 O O . GLN A 1 97 ? -10.210 9.293 2.668 1.00 92.06 97 GLN A O 1
ATOM 706 N N . GLY A 1 98 ? -9.108 8.281 0.985 1.00 90.88 98 GLY A N 1
ATOM 707 C CA . GLY A 1 98 ? -9.008 9.429 0.099 1.00 90.88 98 GLY A CA 1
ATOM 708 C C . GLY A 1 98 ? -10.114 9.436 -0.953 1.00 90.88 98 GLY A C 1
ATOM 709 O O . GLY A 1 98 ? -11.221 8.936 -0.752 1.00 90.88 98 GLY A O 1
ATOM 710 N N . THR A 1 99 ? -9.801 10.012 -2.106 1.00 92.00 99 THR A N 1
ATOM 711 C CA . THR A 1 99 ? -10.695 10.038 -3.271 1.00 92.00 99 THR A CA 1
ATOM 712 C C . THR A 1 99 ? -10.249 9.014 -4.313 1.00 92.00 99 THR A C 1
ATOM 714 O O . THR A 1 99 ? -9.243 8.330 -4.137 1.00 92.00 99 THR A O 1
ATOM 717 N N . GLU A 1 100 ? -10.990 8.870 -5.410 1.00 85.88 100 GLU A N 1
ATOM 718 C CA . GLU A 1 100 ? -10.523 8.049 -6.537 1.00 85.88 100 GLU A CA 1
ATOM 719 C C . GLU A 1 100 ? -9.320 8.687 -7.246 1.00 85.88 100 GLU A C 1
ATOM 721 O O . GLU A 1 100 ? -8.455 7.977 -7.747 1.00 85.88 100 GLU A O 1
ATOM 726 N N . GLN A 1 101 ? -9.261 10.023 -7.285 1.00 89.25 101 GLN A N 1
ATOM 727 C CA . GLN A 1 101 ? -8.185 10.778 -7.935 1.00 89.25 101 GLN A CA 1
ATOM 728 C C . GLN A 1 101 ? -6.943 10.912 -7.048 1.00 89.25 101 GLN A C 1
ATOM 730 O O . GLN A 1 101 ? -5.840 11.055 -7.566 1.00 89.25 101 GLN A O 1
ATOM 735 N N . ASP A 1 102 ? -7.134 10.876 -5.732 1.00 89.69 102 ASP A N 1
ATOM 736 C CA . ASP A 1 102 ? -6.082 10.953 -4.720 1.00 89.69 102 ASP A CA 1
ATOM 737 C C . ASP A 1 102 ? -6.352 9.899 -3.633 1.00 89.69 102 ASP A C 1
ATOM 739 O O . ASP A 1 102 ? -6.964 10.206 -2.600 1.00 89.69 102 ASP A O 1
ATOM 743 N N . PRO A 1 103 ? -6.033 8.622 -3.913 1.00 92.19 103 PRO A N 1
ATOM 744 C CA . PRO A 1 103 ? -6.326 7.528 -3.005 1.00 92.19 103 PRO A CA 1
ATOM 745 C C . PRO A 1 103 ? -5.374 7.513 -1.806 1.00 92.19 103 PRO A C 1
ATOM 747 O O . PRO A 1 103 ? -4.151 7.515 -1.947 1.00 92.19 103 PRO A O 1
ATOM 750 N N . GLU A 1 104 ? -5.942 7.378 -0.610 1.00 92.81 104 GLU A N 1
ATOM 751 C CA . GLU A 1 104 ? -5.203 7.190 0.639 1.00 92.81 104 GLU A CA 1
ATOM 752 C C . GLU A 1 104 ? -5.503 5.796 1.192 1.00 92.81 104 GLU A C 1
ATOM 754 O O . GLU A 1 104 ? -6.494 5.582 1.892 1.00 92.81 104 GLU A O 1
ATOM 759 N N . LEU A 1 105 ? -4.662 4.817 0.851 1.00 94.06 105 LEU A N 1
ATOM 760 C CA . LEU A 1 105 ? -4.872 3.442 1.294 1.00 94.06 105 LEU A CA 1
ATOM 761 C C . LEU A 1 105 ? -4.318 3.204 2.700 1.00 94.06 105 LEU A C 1
ATOM 763 O O . LEU A 1 105 ? -3.120 3.374 2.968 1.00 94.06 105 LEU A O 1
ATOM 767 N N . VAL A 1 106 ? -5.198 2.720 3.574 1.00 94.12 106 VAL A N 1
ATOM 768 C CA . VAL A 1 106 ? -4.865 2.307 4.936 1.00 94.12 106 VAL A CA 1
ATOM 769 C C . VAL A 1 106 ? -5.138 0.827 5.151 1.00 94.12 106 VAL A C 1
ATOM 771 O O . VAL A 1 106 ? -6.144 0.301 4.684 1.00 94.12 106 VAL A O 1
ATOM 774 N N . LEU A 1 107 ? -4.253 0.161 5.891 1.00 94.94 107 LEU A N 1
ATOM 775 C CA . LEU A 1 107 ? -4.439 -1.227 6.315 1.00 94.94 107 LEU A CA 1
ATOM 776 C C . LEU A 1 107 ? -5.665 -1.332 7.229 1.00 94.94 107 LEU A C 1
ATOM 778 O O . LEU A 1 107 ? -5.780 -0.601 8.219 1.00 94.94 107 LEU A O 1
ATOM 782 N N . THR A 1 108 ? -6.556 -2.264 6.911 1.00 93.62 108 THR A N 1
ATOM 783 C CA . THR A 1 108 ? -7.819 -2.497 7.614 1.00 93.62 108 THR A CA 1
ATOM 784 C C . THR A 1 108 ? -8.044 -3.989 7.854 1.00 93.62 108 THR A C 1
ATOM 786 O O . THR A 1 108 ? -7.317 -4.840 7.347 1.00 93.62 108 THR A O 1
ATOM 789 N N . GLU A 1 109 ? -9.056 -4.322 8.648 1.00 92.81 109 GLU A N 1
ATOM 790 C CA . GLU A 1 109 ? -9.487 -5.707 8.810 1.00 92.81 109 GLU A CA 1
ATOM 791 C C . GLU A 1 109 ? -10.098 -6.241 7.509 1.00 92.81 109 GLU A C 1
ATOM 793 O O . GLU A 1 109 ? -10.882 -5.561 6.843 1.00 92.81 109 GLU A O 1
ATOM 798 N N . CYS A 1 110 ? -9.754 -7.478 7.155 1.00 94.31 110 CYS A N 1
ATOM 799 C CA . CYS A 1 110 ? -10.334 -8.146 6.000 1.00 94.31 110 CYS A CA 1
ATOM 800 C C . CYS A 1 110 ? -11.789 -8.545 6.259 1.00 94.31 110 CYS A C 1
ATOM 802 O O . CYS A 1 110 ? -12.071 -9.397 7.101 1.00 94.31 110 CYS A O 1
ATOM 804 N N . ALA A 1 111 ? -12.699 -7.984 5.467 1.00 92.62 111 ALA A N 1
ATOM 805 C CA . ALA A 1 111 ? -14.117 -8.323 5.433 1.00 92.62 111 ALA A CA 1
ATOM 806 C C . ALA A 1 111 ? -14.572 -8.524 3.973 1.00 92.62 111 ALA A C 1
ATOM 808 O O . ALA A 1 111 ? -13.877 -8.061 3.064 1.00 92.62 111 ALA A O 1
ATOM 809 N N . PRO A 1 112 ? -15.708 -9.200 3.721 1.00 93.69 112 PRO A N 1
ATOM 810 C CA . PRO A 1 112 ? -16.271 -9.294 2.374 1.00 93.69 112 PRO A CA 1
ATOM 811 C C . PRO A 1 112 ? -16.450 -7.903 1.750 1.00 93.69 112 PRO A C 1
ATOM 813 O O . PRO A 1 112 ? -16.953 -6.988 2.406 1.00 93.69 112 PRO A O 1
ATOM 816 N N . GLY A 1 113 ? -16.012 -7.737 0.503 1.00 86.94 113 GLY A N 1
ATOM 817 C CA . GLY A 1 113 ? -16.011 -6.459 -0.216 1.00 86.94 113 GLY A CA 1
ATOM 818 C C . GLY A 1 113 ? -14.839 -5.520 0.102 1.00 86.94 113 GLY A C 1
ATOM 819 O O . GLY A 1 113 ? -14.741 -4.461 -0.514 1.00 86.94 113 GLY A O 1
ATOM 820 N N . ALA A 1 114 ? -13.935 -5.870 1.026 1.00 91.75 114 ALA A N 1
ATOM 821 C CA . ALA A 1 114 ? -12.696 -5.115 1.223 1.00 91.75 114 ALA A CA 1
ATOM 822 C C . ALA A 1 114 ? -11.735 -5.315 0.039 1.00 91.75 114 ALA A C 1
ATOM 824 O O . ALA A 1 114 ? -11.752 -6.364 -0.608 1.00 91.75 114 ALA A O 1
ATOM 825 N N . LEU A 1 115 ? -10.867 -4.334 -0.219 1.00 96.06 115 LEU A N 1
ATOM 826 C CA . LEU A 1 115 ? -9.802 -4.483 -1.208 1.00 96.06 115 LEU A CA 1
ATOM 827 C C . LEU A 1 115 ? -8.673 -5.312 -0.599 1.00 96.06 115 LEU A C 1
ATOM 829 O O . LEU A 1 115 ? -8.055 -4.893 0.376 1.00 96.06 115 LEU A O 1
ATOM 833 N N . GLU A 1 116 ? -8.413 -6.481 -1.166 1.00 97.44 116 GLU A N 1
ATOM 834 C CA . GLU A 1 116 ? -7.319 -7.366 -0.776 1.00 97.44 116 GLU A CA 1
ATOM 835 C C . GLU A 1 116 ? -6.136 -7.173 -1.721 1.00 97.44 116 GLU A C 1
ATOM 837 O O . GLU A 1 116 ? -6.301 -7.149 -2.943 1.00 97.44 116 GLU A O 1
ATOM 842 N N . VAL A 1 117 ? -4.935 -7.048 -1.161 1.00 98.00 117 VAL A N 1
ATOM 843 C CA . VAL A 1 117 ? -3.688 -6.997 -1.923 1.00 98.00 117 VAL A CA 1
ATOM 844 C C . VAL A 1 117 ? -3.369 -8.400 -2.424 1.00 98.00 117 VAL A C 1
ATOM 846 O O . VAL A 1 117 ? -3.069 -9.300 -1.650 1.00 98.00 117 VAL A O 1
ATOM 849 N N . LEU A 1 118 ? -3.409 -8.593 -3.735 1.00 98.19 118 LEU A N 1
ATOM 850 C CA . LEU A 1 118 ? -3.132 -9.871 -4.390 1.00 98.19 118 LEU A CA 1
ATOM 851 C C . LEU A 1 118 ? -1.644 -10.021 -4.710 1.00 98.19 118 LEU A C 1
ATOM 853 O O . LEU A 1 118 ? -1.077 -11.106 -4.592 1.00 98.19 118 LEU A O 1
ATOM 857 N N . ALA A 1 119 ? -1.006 -8.921 -5.108 1.00 98.25 119 ALA A N 1
ATOM 858 C CA . ALA A 1 119 ? 0.417 -8.868 -5.401 1.00 98.25 119 ALA A CA 1
ATOM 859 C C . ALA A 1 119 ? 0.984 -7.482 -5.088 1.00 98.25 119 ALA A C 1
ATOM 861 O O . ALA A 1 119 ? 0.276 -6.474 -5.145 1.00 98.25 119 ALA A O 1
ATOM 862 N N . ARG A 1 120 ? 2.282 -7.451 -4.789 1.00 98.06 120 ARG A N 1
ATOM 863 C CA . ARG A 1 120 ? 3.065 -6.233 -4.613 1.00 98.06 120 ARG A CA 1
ATOM 864 C C . ARG A 1 120 ? 4.344 -6.336 -5.433 1.00 98.06 120 ARG A C 1
ATOM 866 O O . ARG A 1 120 ? 5.036 -7.349 -5.355 1.00 98.06 120 ARG A O 1
ATOM 873 N N . PHE A 1 121 ? 4.653 -5.277 -6.165 1.00 97.88 121 PHE A N 1
ATOM 874 C CA . PHE A 1 121 ? 5.898 -5.118 -6.907 1.00 97.88 121 PHE A CA 1
ATOM 875 C C . PHE A 1 121 ? 6.633 -3.902 -6.357 1.00 97.88 121 PHE A C 1
ATOM 877 O O . PHE A 1 121 ? 6.078 -2.809 -6.361 1.00 97.88 121 PHE A O 1
ATOM 884 N N . ASP A 1 122 ? 7.846 -4.096 -5.849 1.00 97.38 122 ASP A N 1
ATOM 885 C CA . ASP A 1 122 ? 8.684 -3.017 -5.319 1.00 97.38 122 ASP A CA 1
ATOM 886 C C . ASP A 1 122 ? 9.605 -2.439 -6.405 1.00 97.38 122 ASP A C 1
ATOM 888 O O . ASP A 1 122 ? 9.893 -3.100 -7.405 1.00 97.38 122 ASP A O 1
ATOM 892 N N . ALA A 1 123 ? 10.098 -1.221 -6.170 1.00 96.12 123 ALA A N 1
ATOM 893 C CA . ALA A 1 123 ? 10.975 -0.455 -7.055 1.00 96.12 123 ALA A CA 1
ATOM 894 C C . ALA A 1 123 ? 10.392 -0.231 -8.464 1.00 96.12 123 ALA A C 1
ATOM 896 O O . ALA A 1 123 ? 11.104 -0.286 -9.468 1.00 96.12 123 ALA A O 1
ATOM 897 N N . THR A 1 124 ? 9.076 -0.032 -8.541 1.00 96.94 124 THR A N 1
ATOM 898 C CA . THR A 1 124 ? 8.367 0.305 -9.777 1.00 96.94 124 THR A CA 1
ATOM 899 C C . THR A 1 124 ? 7.065 1.036 -9.469 1.00 96.94 124 THR A C 1
ATOM 901 O O . THR A 1 124 ? 6.411 0.742 -8.468 1.00 96.94 124 THR A O 1
ATOM 904 N N . SER A 1 125 ? 6.668 1.946 -10.356 1.00 96.44 125 SER A N 1
ATOM 905 C CA . SER A 1 125 ? 5.338 2.564 -10.417 1.00 96.44 125 SER A CA 1
ATOM 906 C C . SER A 1 125 ? 4.526 2.084 -11.636 1.00 96.44 125 SER A C 1
ATOM 908 O O . SER A 1 125 ? 3.412 2.553 -11.877 1.00 96.44 125 SER A O 1
ATOM 910 N N . ASP A 1 126 ? 5.048 1.111 -12.399 1.00 96.56 126 ASP A N 1
ATOM 911 C CA . ASP A 1 126 ? 4.393 0.554 -13.588 1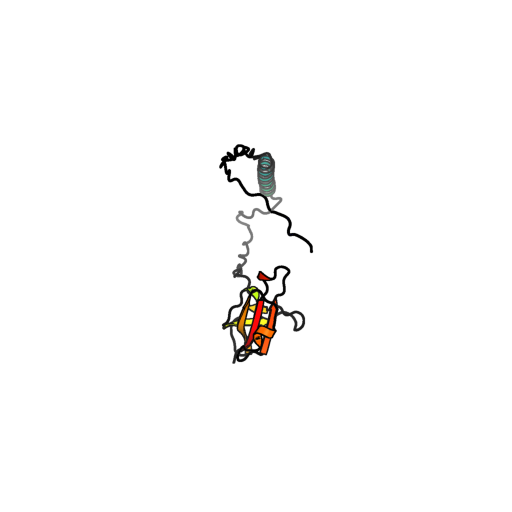.00 96.56 126 ASP A CA 1
ATOM 912 C C . ASP A 1 126 ? 3.230 -0.383 -13.228 1.00 96.56 126 ASP A C 1
ATOM 914 O O . ASP A 1 126 ? 3.398 -1.564 -12.908 1.00 96.56 126 ASP A O 1
ATOM 918 N N . THR A 1 127 ? 2.013 0.143 -13.341 1.00 96.56 127 THR A N 1
ATOM 919 C CA . THR A 1 127 ? 0.762 -0.596 -13.103 1.00 96.56 127 THR A CA 1
ATOM 920 C C . THR A 1 127 ? 0.517 -1.726 -14.110 1.00 96.56 127 THR A C 1
ATOM 922 O O . THR A 1 127 ? -0.288 -2.623 -13.839 1.00 96.56 127 THR A O 1
ATOM 925 N N . GLY A 1 128 ? 1.243 -1.748 -15.237 1.00 97.12 128 GLY A N 1
ATOM 926 C CA . GLY A 1 128 ? 1.237 -2.847 -16.202 1.00 97.12 128 GLY A CA 1
ATOM 927 C C . GLY A 1 128 ? 1.678 -4.182 -15.598 1.00 97.12 128 GLY A C 1
ATOM 928 O O . GLY A 1 128 ? 1.219 -5.233 -16.047 1.00 97.12 128 GLY A O 1
ATOM 929 N N . ALA A 1 129 ? 2.462 -4.154 -14.513 1.00 95.38 129 ALA A N 1
ATOM 930 C CA . ALA A 1 129 ? 2.863 -5.344 -13.760 1.00 95.38 129 ALA A CA 1
ATOM 931 C C . ALA A 1 129 ? 1.670 -6.161 -13.218 1.00 95.38 129 ALA A C 1
ATOM 933 O O . ALA A 1 129 ? 1.796 -7.360 -12.973 1.00 95.38 129 ALA A O 1
ATOM 934 N N . CYS A 1 130 ? 0.494 -5.543 -13.062 1.00 97.94 130 CYS A N 1
ATOM 935 C CA . CYS A 1 130 ? -0.705 -6.221 -12.576 1.00 97.94 130 CYS A CA 1
ATOM 936 C C . CYS A 1 130 ? -1.453 -7.041 -13.639 1.00 97.94 130 CYS A C 1
ATOM 938 O O . CYS A 1 130 ? -2.382 -7.763 -13.283 1.00 97.94 130 CYS A O 1
ATOM 940 N N . ALA A 1 131 ? -1.093 -6.947 -14.926 1.00 96.44 131 ALA A N 1
ATOM 941 C CA . ALA A 1 131 ? -1.863 -7.557 -16.016 1.00 96.44 131 ALA A CA 1
ATOM 942 C C . ALA A 1 131 ? -2.024 -9.085 -15.886 1.00 96.44 131 ALA A C 1
ATOM 944 O O . ALA A 1 131 ? -3.081 -9.618 -16.219 1.00 96.44 131 ALA A O 1
ATOM 945 N N . ASP A 1 132 ? -1.006 -9.768 -15.357 1.00 94.88 132 ASP A N 1
ATOM 946 C CA . ASP A 1 132 ? -0.996 -11.227 -15.182 1.00 94.88 132 ASP A CA 1
ATOM 947 C C . ASP A 1 132 ? -1.473 -11.676 -13.787 1.00 94.88 132 ASP A C 1
ATOM 949 O O . ASP A 1 132 ? -1.497 -12.872 -13.478 1.00 94.88 132 ASP A O 1
ATOM 953 N N . VAL A 1 133 ? -1.856 -10.737 -12.915 1.00 97.06 133 VAL A N 1
ATOM 954 C CA . VAL A 1 133 ? -2.327 -11.051 -11.563 1.00 97.06 133 VAL A CA 1
ATOM 955 C C . VAL A 1 133 ? -3.773 -11.530 -11.636 1.00 97.06 133 VAL A C 1
ATOM 957 O O . VAL A 1 133 ? -4.678 -10.823 -12.074 1.00 97.06 133 VAL A O 1
ATOM 960 N N . LYS A 1 134 ? -4.010 -12.764 -11.193 1.00 96.31 134 LYS A N 1
ATOM 961 C CA . LYS A 1 134 ? -5.348 -13.361 -11.180 1.00 96.31 134 LYS A CA 1
ATOM 962 C C . LYS A 1 134 ? -6.288 -12.562 -10.271 1.00 96.31 134 LYS A C 1
ATOM 964 O O . LYS A 1 134 ? -5.884 -12.173 -9.185 1.00 96.31 134 LYS A O 1
ATOM 969 N N . ASP A 1 135 ? -7.539 -12.377 -10.697 1.00 93.94 135 ASP A N 1
ATOM 970 C CA . ASP A 1 135 ? -8.611 -11.703 -9.939 1.00 93.94 135 ASP A CA 1
ATOM 971 C C . ASP A 1 135 ? -8.337 -10.208 -9.634 1.00 93.94 135 ASP A C 1
ATOM 973 O O . ASP A 1 135 ? -9.074 -9.563 -8.885 1.00 93.94 135 ASP A O 1
ATOM 977 N N . TYR A 1 136 ? -7.313 -9.629 -10.273 1.00 95.56 136 TYR A N 1
ATOM 978 C CA . TYR A 1 136 ? -6.973 -8.212 -10.202 1.00 95.56 136 TYR A CA 1
ATOM 979 C C . TYR A 1 136 ? -8.042 -7.329 -10.851 1.00 95.56 136 TYR A C 1
ATOM 981 O O . TYR A 1 136 ? -8.482 -7.571 -11.978 1.00 95.56 136 TYR A O 1
ATOM 989 N N . ARG A 1 137 ? -8.437 -6.271 -10.136 1.00 95.69 137 ARG A N 1
ATOM 990 C CA . ARG A 1 137 ? -9.388 -5.257 -10.623 1.00 95.69 137 ARG A CA 1
ATOM 991 C C . ARG A 1 137 ? -8.992 -3.820 -10.294 1.00 95.69 137 ARG A C 1
ATOM 993 O O . ARG A 1 137 ? -9.445 -2.912 -10.983 1.00 95.69 137 ARG A O 1
ATOM 1000 N N . TYR A 1 138 ? -8.153 -3.614 -9.281 1.00 95.81 138 TYR A N 1
ATOM 1001 C CA . TYR A 1 138 ? -7.746 -2.292 -8.806 1.00 95.81 138 TYR A CA 1
ATOM 1002 C C . TYR A 1 138 ? -6.242 -2.254 -8.591 1.00 95.81 138 TYR A C 1
ATOM 1004 O O . TYR A 1 138 ? -5.693 -3.194 -8.025 1.00 95.81 138 TYR A O 1
ATOM 1012 N N . HIS A 1 139 ? -5.579 -1.164 -8.972 1.00 96.75 139 HIS A N 1
ATOM 1013 C CA . HIS A 1 139 ? -4.185 -0.924 -8.608 1.00 96.75 139 HIS A CA 1
ATOM 1014 C C . HIS A 1 139 ? -4.039 0.330 -7.761 1.00 96.75 139 HIS A C 1
ATOM 1016 O O . HIS A 1 139 ? -4.858 1.244 -7.807 1.00 96.75 139 HIS A O 1
ATOM 1022 N N . TYR A 1 140 ? -2.938 0.369 -7.031 1.00 96.25 140 TYR A N 1
ATOM 1023 C CA . TYR A 1 140 ? -2.404 1.566 -6.411 1.00 96.25 140 TYR A CA 1
ATOM 1024 C C . TYR A 1 140 ? -0.904 1.578 -6.652 1.00 96.25 140 TYR A C 1
ATOM 1026 O O . TYR A 1 140 ? -0.266 0.535 -6.528 1.00 96.25 140 TYR A O 1
ATOM 1034 N N . PHE A 1 141 ? -0.341 2.732 -6.983 1.00 96.00 141 PHE A N 1
ATOM 1035 C CA . PHE A 1 141 ? 1.100 2.894 -7.089 1.00 96.00 141 PHE A CA 1
ATOM 1036 C C . PHE A 1 141 ? 1.554 4.053 -6.210 1.00 96.00 141 PHE A C 1
ATOM 1038 O O . PHE A 1 141 ? 0.824 5.024 -6.009 1.00 96.00 141 PHE A O 1
ATOM 1045 N N . PHE A 1 142 ? 2.759 3.930 -5.676 1.00 94.75 142 PHE A N 1
ATOM 1046 C CA . PHE A 1 142 ? 3.460 5.013 -5.011 1.00 94.75 142 PHE A CA 1
ATOM 1047 C C . PHE A 1 142 ? 4.657 5.384 -5.877 1.00 94.75 142 PHE A C 1
ATOM 1049 O O . PHE A 1 142 ? 5.498 4.530 -6.145 1.00 94.75 142 PHE A O 1
ATOM 1056 N N . ASP A 1 143 ? 4.683 6.636 -6.322 1.00 94.44 143 ASP A N 1
ATOM 1057 C CA . ASP A 1 143 ? 5.760 7.228 -7.114 1.00 94.44 143 ASP A CA 1
ATOM 1058 C C . ASP A 1 143 ? 6.449 8.288 -6.256 1.00 94.44 143 ASP A C 1
ATOM 1060 O O . ASP A 1 143 ? 5.806 9.202 -5.726 1.00 94.44 143 ASP A O 1
ATOM 1064 N N . SER A 1 144 ? 7.743 8.113 -6.035 1.00 92.94 144 SER A N 1
ATOM 1065 C CA . SER A 1 144 ? 8.534 8.929 -5.130 1.00 92.94 144 SER A CA 1
ATOM 1066 C C . SER A 1 144 ? 9.807 9.422 -5.800 1.00 92.94 144 SER A C 1
ATOM 1068 O O . SER A 1 144 ? 10.244 8.917 -6.824 1.00 92.94 144 SER A O 1
ATOM 1070 N N . GLU A 1 145 ? 10.466 10.412 -5.196 1.00 94.75 145 GLU A N 1
ATOM 1071 C CA . GLU A 1 145 ? 11.737 10.924 -5.732 1.00 94.75 145 GLU A CA 1
ATOM 1072 C C . GLU A 1 145 ? 12.856 9.867 -5.752 1.00 94.75 145 GLU A C 1
ATOM 1074 O O . GLU A 1 145 ? 13.853 10.021 -6.457 1.00 94.75 145 GLU A O 1
ATOM 1079 N N . LEU A 1 146 ? 12.721 8.816 -4.940 1.00 95.06 146 LEU A N 1
ATOM 1080 C CA . LEU A 1 146 ? 13.673 7.721 -4.852 1.00 95.06 146 LEU A CA 1
ATOM 1081 C C . LEU A 1 146 ? 13.028 6.476 -5.449 1.00 95.06 146 LEU A C 1
ATOM 1083 O O . LEU A 1 146 ? 12.329 5.766 -4.738 1.00 95.06 146 LEU A O 1
ATOM 1087 N N . GLU A 1 147 ? 13.358 6.158 -6.700 1.00 91.38 147 GLU A N 1
ATOM 1088 C CA . GLU A 1 147 ? 12.770 5.029 -7.446 1.00 91.38 147 GLU A CA 1
ATOM 1089 C C . GLU A 1 147 ? 12.775 3.694 -6.668 1.00 91.38 147 GLU A C 1
ATOM 1091 O O . GLU A 1 147 ? 11.882 2.863 -6.795 1.00 91.38 147 GLU A O 1
ATOM 1096 N N . GLY A 1 148 ? 13.764 3.476 -5.792 1.00 93.31 148 GLY A N 1
ATOM 1097 C CA . GLY A 1 148 ? 13.844 2.275 -4.949 1.00 93.31 148 GLY A CA 1
ATOM 1098 C C . GLY A 1 148 ? 12.798 2.181 -3.827 1.00 93.31 148 GLY A C 1
ATOM 1099 O O . GLY A 1 148 ? 12.742 1.156 -3.148 1.00 93.31 148 GLY A O 1
ATOM 1100 N N . LEU A 1 149 ? 12.017 3.236 -3.587 1.00 95.06 149 LEU A N 1
ATOM 1101 C CA . LEU A 1 149 ? 10.914 3.271 -2.622 1.00 95.06 149 LEU A CA 1
ATOM 1102 C C . LEU A 1 149 ? 9.541 3.162 -3.293 1.00 95.06 149 LEU A C 1
ATOM 1104 O O . LEU A 1 149 ? 8.533 3.088 -2.584 1.00 95.06 149 LEU A O 1
ATOM 1108 N N . ASP A 1 150 ? 9.508 3.148 -4.622 1.00 96.75 150 ASP A N 1
ATOM 1109 C CA . ASP A 1 150 ? 8.281 3.016 -5.389 1.00 96.75 150 ASP A CA 1
ATOM 1110 C C . ASP A 1 150 ? 7.721 1.607 -5.244 1.00 96.75 150 ASP A C 1
ATOM 1112 O O . ASP A 1 150 ? 8.451 0.637 -5.015 1.00 96.75 150 ASP A O 1
ATOM 1116 N N . PHE A 1 151 ? 6.407 1.481 -5.368 1.00 97.31 151 PHE A N 1
ATOM 1117 C CA . PHE A 1 151 ? 5.768 0.174 -5.408 1.00 97.31 151 PHE A CA 1
ATOM 1118 C C . PHE A 1 151 ? 4.414 0.234 -6.103 1.00 97.31 151 PHE A C 1
ATOM 1120 O O . PHE A 1 151 ? 3.731 1.259 -6.092 1.00 97.31 151 PHE A O 1
ATOM 1127 N N . VAL A 1 152 ? 3.984 -0.914 -6.617 1.00 98.19 152 VAL A N 1
ATOM 1128 C CA . VAL A 1 152 ? 2.642 -1.156 -7.148 1.00 98.19 152 VAL A CA 1
ATOM 1129 C C . VAL A 1 152 ? 1.963 -2.238 -6.318 1.00 98.19 152 VAL A C 1
ATOM 1131 O O . VAL A 1 152 ? 2.531 -3.304 -6.082 1.00 98.19 152 VAL A O 1
ATOM 1134 N N . LEU A 1 153 ? 0.727 -1.978 -5.899 1.00 98.19 153 LEU A N 1
ATOM 1135 C CA . LEU A 1 153 ? -0.185 -2.949 -5.305 1.00 98.19 153 LEU A CA 1
ATOM 1136 C C . LEU A 1 153 ? -1.248 -3.325 -6.332 1.00 98.19 153 LEU A C 1
ATOM 1138 O O . LEU A 1 153 ? -1.971 -2.460 -6.824 1.00 98.19 153 LEU A O 1
ATOM 1142 N N . CYS A 1 154 ? -1.376 -4.617 -6.607 1.00 98.38 154 CYS A N 1
ATOM 1143 C CA . CYS A 1 154 ? -2.456 -5.179 -7.407 1.00 98.38 154 CYS A CA 1
ATOM 1144 C C . CYS A 1 154 ? -3.497 -5.755 -6.453 1.00 98.38 154 CYS A C 1
ATOM 1146 O O . CYS A 1 154 ? -3.160 -6.581 -5.606 1.00 98.38 154 CYS A O 1
ATOM 1148 N N . MET A 1 155 ? -4.747 -5.327 -6.574 1.00 97.88 155 MET A N 1
ATOM 1149 C CA . MET A 1 155 ? -5.813 -5.635 -5.627 1.00 97.88 155 MET A CA 1
ATOM 1150 C C . MET A 1 155 ? -7.063 -6.180 -6.319 1.00 97.88 155 MET A C 1
ATOM 1152 O O . MET A 1 155 ? -7.355 -5.871 -7.479 1.00 97.88 155 MET A O 1
ATOM 1156 N N . GLY A 1 156 ? -7.825 -6.966 -5.567 1.00 96.81 156 GLY A N 1
ATOM 1157 C CA . GLY A 1 156 ? -9.162 -7.443 -5.919 1.00 96.81 156 GLY A CA 1
ATOM 1158 C C . GLY A 1 156 ? -10.129 -7.203 -4.763 1.00 96.81 156 GLY A C 1
ATOM 1159 O O . GLY A 1 156 ? -9.702 -6.867 -3.661 1.00 96.81 156 GLY A O 1
ATOM 1160 N N . GLU A 1 157 ? -11.434 -7.362 -4.993 1.00 95.38 157 GLU A N 1
ATOM 1161 C CA . GLU A 1 157 ? -12.359 -7.402 -3.851 1.00 95.38 157 GLU A CA 1
ATOM 1162 C C . GLU A 1 157 ? -12.335 -8.792 -3.237 1.00 95.38 157 GLU A C 1
ATOM 1164 O O . GLU A 1 157 ? -12.383 -9.804 -3.943 1.00 95.38 157 GLU A O 1
ATOM 1169 N N . ARG A 1 158 ? -12.317 -8.819 -1.912 1.00 93.19 158 ARG A N 1
ATOM 1170 C CA . ARG A 1 158 ? -12.482 -10.036 -1.142 1.00 93.19 158 ARG A CA 1
ATOM 1171 C C . ARG A 1 158 ? -13.922 -10.555 -1.292 1.00 93.19 158 ARG A C 1
ATOM 1173 O O . ARG A 1 158 ? -14.850 -9.753 -1.145 1.00 93.19 158 ARG A O 1
ATOM 1180 N N . PRO A 1 159 ? -14.119 -11.853 -1.577 1.00 87.38 159 PRO A N 1
ATOM 1181 C CA . PRO A 1 159 ? -15.448 -12.443 -1.732 1.00 87.38 159 PRO A CA 1
ATOM 1182 C C . PRO A 1 159 ? -16.271 -12.451 -0.437 1.00 87.38 159 PRO A C 1
ATOM 1184 O O . PRO A 1 159 ? -15.679 -12.387 0.668 1.00 87.38 159 PRO A O 1
#

InterPro domains:
  IPR061465 LppU/SCO3897 domain [NF049863] (91-155)

pLDDT: mean 79.39, std 17.97, range [45.06, 98.38]

Organism: NCBI:txid310354

Foldseek 3Di:
DDDDDDDDDDDDDDDPDDDPPPPDDPDPPPDDDDDPVVVVVVVVVVVVVVVVVCCVVVVDPDCPDPPHDDDPPPPPPPPDPFQFPLPDDQQWFWDFPDDPVDTTIGTDDDDAFTKGFHHKDFLDQDPVVLVPRPQFDDKDWDDDPDSRSIMMTTIHGDD

Sequence (159 aa):
MHTPDRYPPEPLAQPTELLPIVQAPPRPRMGGRGPAIIGIALLTASLVIFVGVLVALKIVPNPLGPDAPPIPVATATPSGPPRTARFAQPGDCVANQGTEQDPELVLTECAPGALEVLARFDATSDTGACADVKDYRYHYFFDSELEGLDFVLCMGERP

Radius of gyration: 34.95 Å; chains: 1; bounding box: 80×45×104 Å

Secondary structure (DSSP, 8-state):
--PPPPPPP--------------PPPPP------SHHHHHHHHHHHHHHHHHHHHHTTSS--TTSTTPPPPP-------PSP-BGGG--TT-EEEE-S-SSS--EEEE---TTPEEEEEEEES---GGGGTTSTT--EEEEE--SSGGG-EEEEEEE--